Protein AF-A0A147K2P2-F1 (afdb_monomer_lite)

Structure (mmCIF, N/CA/C/O backbone):
data_AF-A0A147K2P2-F1
#
_entry.id   AF-A0A147K2P2-F1
#
loop_
_atom_site.group_PDB
_atom_site.id
_atom_site.type_symbol
_atom_site.label_atom_id
_atom_site.label_alt_id
_atom_site.label_comp_id
_atom_site.label_asym_id
_atom_site.label_entity_id
_atom_site.label_seq_id
_atom_site.pdbx_PDB_ins_code
_atom_site.Cartn_x
_atom_site.Cartn_y
_atom_site.Cartn_z
_atom_site.occupancy
_atom_site.B_iso_or_equiv
_atom_site.auth_seq_id
_atom_site.auth_comp_id
_atom_site.auth_asym_id
_atom_site.auth_atom_id
_atom_site.pdbx_PDB_model_num
ATOM 1 N N . MET A 1 1 ? -2.703 -4.559 13.670 1.00 91.62 1 MET A N 1
ATOM 2 C CA . MET A 1 1 ? -3.648 -3.612 13.045 1.00 91.62 1 MET A CA 1
ATOM 3 C C . MET A 1 1 ? -5.080 -3.938 13.445 1.00 91.62 1 MET A C 1
ATOM 5 O O . MET A 1 1 ? -5.381 -5.115 13.618 1.00 91.62 1 MET A O 1
ATOM 9 N N . LYS A 1 2 ? -5.948 -2.932 13.626 1.00 92.00 2 LYS A N 1
ATOM 10 C CA . LYS A 1 2 ? -7.383 -3.145 13.898 1.00 92.00 2 LYS A CA 1
ATOM 11 C C . LYS A 1 2 ? -8.126 -3.531 12.617 1.00 92.00 2 LYS A C 1
ATOM 13 O O . LYS A 1 2 ? -7.766 -3.086 11.534 1.00 92.00 2 LYS A O 1
ATOM 18 N N . GLU A 1 3 ? -9.226 -4.269 12.741 1.00 92.06 3 GLU A N 1
ATOM 19 C CA . GLU A 1 3 ? -10.027 -4.700 11.584 1.00 92.06 3 GLU A CA 1
ATOM 20 C C . GLU A 1 3 ? -10.517 -3.523 10.725 1.00 92.06 3 GLU A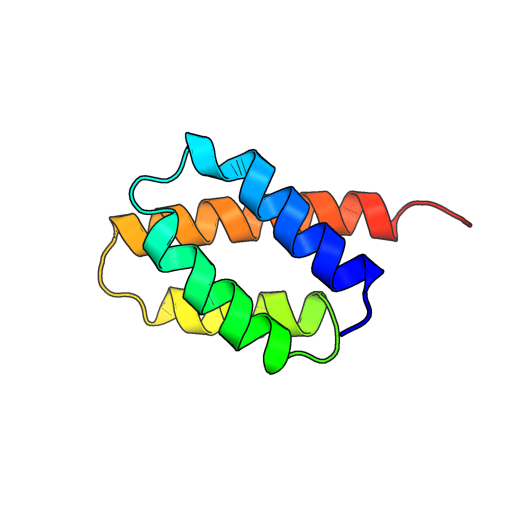 C 1
ATOM 22 O O . GLU A 1 3 ? -10.422 -3.567 9.502 1.00 92.06 3 GLU A O 1
ATOM 27 N N . VAL A 1 4 ? -10.961 -2.430 11.354 1.00 92.56 4 VAL A N 1
ATOM 28 C CA . VAL A 1 4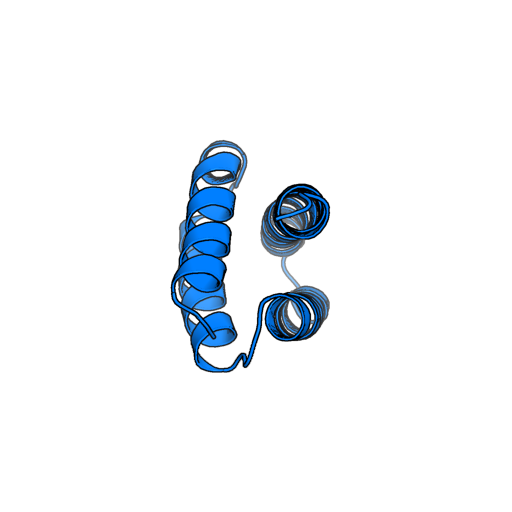 ? -11.410 -1.211 10.653 1.00 92.56 4 VAL A CA 1
ATOM 29 C C . VAL A 1 4 ? -10.308 -0.556 9.814 1.00 92.56 4 VAL A C 1
ATOM 31 O O . VAL A 1 4 ? -10.575 -0.026 8.740 1.00 92.56 4 VAL A O 1
ATOM 34 N N . GLU A 1 5 ? -9.062 -0.627 10.277 1.00 94.06 5 GLU A N 1
ATOM 35 C CA . GLU A 1 5 ? -7.889 -0.100 9.576 1.00 94.06 5 GLU A CA 1
ATOM 36 C C . GLU A 1 5 ? -7.513 -1.002 8.397 1.00 94.06 5 GLU A C 1
ATOM 38 O O . GLU A 1 5 ? -7.281 -0.526 7.286 1.00 94.06 5 GLU A O 1
ATOM 43 N N . THR A 1 6 ? -7.518 -2.319 8.616 1.00 94.94 6 THR A N 1
ATOM 44 C CA . THR A 1 6 ? -7.291 -3.307 7.557 1.00 94.94 6 THR A CA 1
ATOM 45 C C . THR A 1 6 ? -8.366 -3.210 6.475 1.00 94.94 6 THR A C 1
ATOM 47 O O . THR A 1 6 ? -8.050 -3.237 5.288 1.00 94.94 6 THR A O 1
ATOM 50 N N . LYS A 1 7 ? -9.630 -3.018 6.862 1.00 96.31 7 LYS A N 1
ATOM 51 C CA . LYS A 1 7 ? -10.741 -2.810 5.931 1.00 96.31 7 LYS A CA 1
ATOM 52 C C . LYS A 1 7 ? -10.533 -1.562 5.074 1.00 96.31 7 LYS A C 1
ATOM 54 O O . LYS A 1 7 ? -10.662 -1.650 3.857 1.00 96.31 7 LYS A O 1
ATOM 59 N N . LEU A 1 8 ? -10.134 -0.441 5.677 1.00 96.81 8 LEU A N 1
ATOM 60 C CA . LEU A 1 8 ? -9.827 0.790 4.945 1.00 96.81 8 LEU A CA 1
ATOM 61 C C . LEU A 1 8 ? -8.741 0.576 3.881 1.00 96.81 8 LEU A C 1
ATOM 63 O O . LEU A 1 8 ? -8.872 1.062 2.756 1.00 96.81 8 LEU A O 1
ATOM 67 N N . ILE A 1 9 ? -7.675 -0.150 4.223 1.00 97.62 9 ILE A N 1
ATOM 68 C CA . ILE A 1 9 ? -6.587 -0.482 3.293 1.00 97.62 9 ILE A CA 1
ATOM 69 C C . ILE A 1 9 ? -7.125 -1.244 2.075 1.00 97.62 9 ILE A C 1
ATOM 71 O O . ILE A 1 9 ? -6.840 -0.868 0.937 1.00 97.62 9 ILE A O 1
ATOM 75 N N . TRP A 1 10 ? -7.944 -2.272 2.300 1.00 97.88 10 TRP A N 1
ATOM 76 C CA . TRP A 1 10 ? -8.505 -3.095 1.226 1.00 97.88 10 TRP A CA 1
ATOM 77 C C . TRP A 1 10 ? -9.562 -2.379 0.384 1.00 97.88 10 TRP A C 1
ATOM 79 O O . TRP A 1 10 ? -9.594 -2.551 -0.836 1.00 97.88 10 TRP A O 1
ATOM 89 N N . GLU A 1 11 ? -10.396 -1.544 1.000 1.00 97.75 11 GLU A N 1
ATOM 90 C CA . GLU A 1 11 ? -11.346 -0.687 0.283 1.00 97.75 11 GLU A CA 1
ATOM 91 C C . GLU A 1 11 ? -10.609 0.321 -0.603 1.00 97.75 11 GLU A C 1
ATOM 93 O O . GLU A 1 11 ? -10.951 0.493 -1.774 1.00 97.75 11 GLU A O 1
ATOM 98 N N . THR A 1 12 ? -9.536 0.921 -0.080 1.00 98.00 12 THR A N 1
ATOM 99 C CA . THR A 1 12 ? -8.672 1.820 -0.851 1.00 98.00 12 THR A CA 1
ATOM 100 C C . THR A 1 12 ? -8.060 1.080 -2.037 1.00 98.00 12 THR A C 1
ATOM 102 O O . THR A 1 12 ? -8.172 1.553 -3.166 1.00 98.00 12 THR A O 1
ATOM 105 N N . PHE A 1 13 ? -7.466 -0.096 -1.813 1.00 98.00 13 PHE A N 1
ATOM 106 C CA . PHE A 1 13 ? -6.890 -0.906 -2.886 1.00 98.00 13 PHE A CA 1
ATOM 107 C C . PHE A 1 13 ? -7.922 -1.236 -3.971 1.00 98.00 13 PHE A C 1
ATOM 109 O O . PHE A 1 13 ? -7.670 -1.010 -5.153 1.00 98.00 13 PHE A O 1
ATOM 116 N N . SER A 1 14 ? -9.118 -1.668 -3.567 1.00 97.81 14 SER A N 1
ATOM 117 C CA . SER A 1 14 ? -10.220 -1.970 -4.487 1.00 97.81 14 SER A CA 1
ATOM 118 C C . SER A 1 14 ? -10.632 -0.748 -5.316 1.00 97.81 14 SER A C 1
ATOM 120 O O . SER A 1 14 ? -10.901 -0.879 -6.507 1.00 97.81 14 SER A O 1
ATOM 122 N N . SER A 1 15 ? -10.632 0.447 -4.714 1.00 97.50 15 SER A N 1
ATOM 123 C CA . SER A 1 15 ? -10.996 1.695 -5.398 1.00 97.50 15 SER A CA 1
ATOM 124 C C . SER A 1 15 ? -9.987 2.138 -6.459 1.00 97.50 15 SER A C 1
ATOM 126 O O . SER A 1 15 ? -10.371 2.787 -7.432 1.00 97.50 15 SER A O 1
ATOM 128 N N . VAL A 1 16 ? -8.707 1.781 -6.292 1.00 97.38 16 VAL A N 1
ATOM 129 C CA . VAL A 1 16 ? -7.648 2.168 -7.232 1.00 97.38 16 VAL A CA 1
ATOM 130 C C . VAL A 1 16 ? -7.305 1.080 -8.242 1.00 97.38 16 VAL A C 1
ATOM 132 O O . VAL A 1 16 ? -6.631 1.372 -9.223 1.00 97.38 16 VAL A O 1
ATOM 135 N N . MET A 1 17 ? -7.774 -0.152 -8.029 1.00 95.62 17 MET A N 1
ATOM 136 C CA . MET A 1 17 ? -7.378 -1.342 -8.788 1.00 95.62 17 MET A CA 1
ATOM 137 C C . MET A 1 17 ? -7.518 -1.175 -10.308 1.00 95.62 17 MET A C 1
ATOM 139 O O . MET A 1 17 ? -6.652 -1.626 -11.048 1.00 95.62 17 MET A O 1
ATOM 143 N N . ALA A 1 18 ? -8.567 -0.486 -10.770 1.00 95.88 18 ALA A N 1
ATOM 144 C CA . ALA A 1 18 ? -8.813 -0.229 -12.193 1.00 95.88 18 ALA A CA 1
ATOM 145 C C . ALA A 1 18 ? -7.785 0.713 -12.853 1.00 95.88 18 ALA A C 1
ATOM 147 O O . ALA A 1 18 ? -7.725 0.785 -14.077 1.00 95.88 18 ALA A O 1
ATOM 148 N N . TYR A 1 19 ? -6.995 1.438 -12.058 1.00 95.06 19 TYR A N 1
ATOM 149 C CA . TYR A 1 19 ? -5.968 2.371 -12.528 1.00 95.06 19 TYR A CA 1
ATOM 150 C C . TYR A 1 19 ? -4.547 1.804 -12.421 1.00 95.06 19 TYR A C 1
ATOM 152 O O . TYR A 1 19 ? -3.603 2.497 -12.793 1.00 95.06 19 TYR A O 1
ATOM 160 N N . LEU A 1 20 ? -4.384 0.592 -11.881 1.00 96.44 20 LEU A N 1
ATOM 161 C CA . LEU A 1 20 ? -3.079 -0.045 -11.708 1.00 96.44 20 LEU A CA 1
ATOM 162 C C . LEU A 1 20 ? -2.752 -0.906 -12.928 1.00 96.44 20 LEU A C 1
ATOM 164 O O . LEU A 1 20 ? -3.615 -1.628 -13.429 1.00 96.44 20 LEU A O 1
ATOM 168 N N . ALA A 1 21 ? -1.499 -0.874 -13.374 1.00 97.12 21 ALA A N 1
ATOM 169 C CA . ALA A 1 21 ? -1.023 -1.768 -14.427 1.00 97.12 21 ALA A CA 1
ATOM 170 C C . ALA A 1 21 ? -0.847 -3.210 -13.915 1.00 97.12 21 ALA A C 1
ATOM 172 O O . ALA A 1 21 ? -1.164 -4.167 -14.621 1.00 97.12 21 ALA A O 1
ATOM 173 N N . TYR A 1 22 ? -0.379 -3.361 -12.673 1.00 95.00 22 TYR A N 1
ATOM 174 C CA . TYR A 1 22 ? -0.073 -4.639 -12.031 1.00 95.00 22 TYR A CA 1
ATOM 175 C C . TYR A 1 22 ? -0.691 -4.739 -10.622 1.00 95.00 22 TYR A C 1
ATOM 177 O O . TYR A 1 22 ? 0.022 -4.886 -9.624 1.00 95.00 22 TYR A O 1
ATOM 185 N N . PRO A 1 23 ? -2.031 -4.695 -10.486 1.00 94.38 23 PRO A N 1
ATOM 186 C CA . PRO A 1 23 ? -2.694 -4.790 -9.182 1.00 94.38 23 PRO A CA 1
ATOM 187 C C . PRO A 1 23 ? -2.353 -6.085 -8.424 1.00 94.38 23 PRO A C 1
ATOM 189 O O . PRO A 1 23 ? -2.276 -6.085 -7.194 1.00 94.38 23 PRO A O 1
ATOM 192 N N . GLN A 1 24 ? -2.100 -7.184 -9.137 1.00 94.88 24 GLN A N 1
ATOM 193 C CA . GLN A 1 24 ? -1.696 -8.461 -8.546 1.00 94.88 24 GLN A CA 1
ATOM 194 C C . GLN A 1 24 ? -0.335 -8.412 -7.837 1.00 94.88 24 GLN A C 1
ATOM 196 O O . GLN A 1 24 ? -0.117 -9.211 -6.934 1.00 94.88 24 GLN A O 1
ATOM 201 N N . ASP A 1 25 ? 0.544 -7.470 -8.188 1.00 92.81 25 ASP A N 1
ATOM 202 C CA . ASP A 1 25 ? 1.858 -7.316 -7.549 1.00 92.81 25 ASP A CA 1
ATOM 203 C C . ASP A 1 25 ? 1.752 -6.491 -6.256 1.00 92.81 25 ASP A C 1
ATOM 205 O O . ASP A 1 25 ? 2.523 -6.664 -5.313 1.00 92.81 25 ASP A O 1
ATOM 209 N N . ILE A 1 26 ? 0.744 -5.620 -6.178 1.00 94.44 26 ILE A N 1
ATOM 210 C CA . ILE A 1 26 ? 0.476 -4.756 -5.023 1.00 94.44 26 ILE A CA 1
ATOM 211 C C . ILE A 1 26 ? -0.178 -5.554 -3.894 1.00 94.44 26 ILE A C 1
ATOM 213 O O . ILE A 1 26 ? 0.123 -5.338 -2.721 1.00 94.44 26 ILE A O 1
ATOM 217 N N . LYS A 1 27 ? -1.073 -6.488 -4.228 1.00 94.75 27 LYS A N 1
ATOM 218 C CA . LYS A 1 27 ? -1.851 -7.247 -3.242 1.00 94.75 27 LYS A CA 1
ATOM 219 C C . LYS A 1 27 ? -0.975 -8.015 -2.225 1.00 94.75 27 LYS A C 1
ATOM 221 O O . LYS A 1 27 ? -1.185 -7.810 -1.029 1.00 94.75 27 LYS A O 1
ATOM 226 N N . PRO A 1 28 ? 0.024 -8.824 -2.632 1.00 95.00 28 PRO A N 1
ATOM 227 C CA . PRO A 1 28 ? 0.916 -9.508 -1.693 1.00 95.00 28 PRO A CA 1
ATOM 228 C C . PRO A 1 28 ? 1.721 -8.534 -0.833 1.00 95.00 28 PRO A C 1
ATOM 230 O O . PRO A 1 28 ? 1.991 -8.803 0.337 1.00 95.00 28 PRO A O 1
ATOM 233 N N . LEU A 1 29 ? 2.091 -7.383 -1.403 1.00 94.50 29 LEU A N 1
ATOM 234 C CA . LEU A 1 29 ? 2.798 -6.345 -0.668 1.00 94.50 29 LEU A CA 1
ATOM 235 C C . LEU A 1 29 ? 1.909 -5.752 0.434 1.00 94.50 29 LEU A C 1
ATOM 237 O O . LEU A 1 29 ? 2.358 -5.619 1.569 1.00 94.50 29 LEU A O 1
ATOM 241 N N . ILE A 1 30 ? 0.638 -5.471 0.132 1.00 96.19 30 ILE A N 1
ATOM 242 C CA . ILE A 1 30 ? -0.349 -5.029 1.123 1.00 96.19 30 ILE A CA 1
ATOM 243 C C . ILE A 1 30 ? -0.518 -6.077 2.228 1.00 96.19 30 ILE A C 1
ATOM 245 O O . ILE A 1 30 ? -0.443 -5.718 3.401 1.00 96.19 30 ILE A O 1
ATOM 249 N N . GLU A 1 31 ? -0.716 -7.352 1.878 1.00 95.75 31 GLU A N 1
ATOM 250 C CA . GLU A 1 31 ? -0.893 -8.445 2.850 1.00 95.75 31 GLU A CA 1
ATOM 251 C C . GLU A 1 31 ? 0.291 -8.535 3.812 1.00 95.75 31 GLU A C 1
ATOM 253 O O . GLU A 1 31 ? 0.111 -8.520 5.034 1.00 95.75 31 GLU A O 1
ATOM 258 N N . LYS A 1 32 ? 1.509 -8.555 3.260 1.00 95.62 32 LYS A N 1
ATOM 259 C CA . LYS A 1 32 ? 2.741 -8.608 4.044 1.00 95.62 32 LYS A CA 1
ATOM 260 C C . LYS A 1 32 ? 2.870 -7.393 4.960 1.00 95.62 32 LYS A C 1
ATOM 262 O O . LYS A 1 32 ? 3.027 -7.546 6.169 1.00 95.62 32 LYS A O 1
ATOM 267 N N . THR A 1 33 ? 2.787 -6.181 4.409 1.00 96.06 33 THR A N 1
ATOM 268 C CA . THR A 1 33 ? 2.987 -4.960 5.196 1.00 96.06 33 THR A CA 1
ATOM 269 C C . THR A 1 33 ? 1.899 -4.792 6.256 1.00 96.06 33 THR A C 1
ATOM 271 O O . THR A 1 33 ? 2.209 -4.404 7.378 1.00 96.06 33 THR A O 1
ATOM 274 N N . ALA A 1 34 ? 0.642 -5.133 5.960 1.00 95.25 34 ALA A N 1
ATOM 275 C CA . ALA A 1 34 ? -0.449 -5.070 6.932 1.00 95.25 34 ALA A CA 1
ATOM 276 C C . ALA A 1 34 ? -0.245 -6.050 8.096 1.00 95.25 34 ALA A C 1
ATOM 278 O O . ALA A 1 34 ? -0.458 -5.665 9.248 1.00 95.25 34 ALA A O 1
ATOM 279 N N . GLY A 1 35 ? 0.220 -7.274 7.817 1.00 94.31 35 GLY A N 1
ATOM 280 C CA . GLY A 1 35 ? 0.561 -8.264 8.844 1.00 94.31 35 GLY A CA 1
ATOM 281 C C . GLY A 1 35 ? 1.723 -7.831 9.744 1.00 94.31 35 GLY A C 1
ATOM 282 O O . GLY A 1 35 ? 1.745 -8.143 10.932 1.00 94.31 35 GLY A O 1
ATOM 283 N N . GLU A 1 36 ? 2.660 -7.051 9.206 1.00 95.19 36 GLU A N 1
ATOM 284 C CA . GLU A 1 36 ? 3.795 -6.507 9.954 1.00 95.19 36 GLU A CA 1
ATOM 285 C C . GLU A 1 36 ? 3.474 -5.186 10.679 1.00 95.19 36 GLU A C 1
ATOM 287 O O . GLU A 1 36 ? 4.320 -4.678 11.423 1.00 95.19 36 GLU A O 1
ATOM 292 N N . SER A 1 37 ? 2.299 -4.590 10.461 1.00 96.75 37 SER A N 1
ATOM 293 C CA . SER A 1 37 ? 1.980 -3.239 10.927 1.00 96.75 37 SER A CA 1
ATOM 294 C C . SER A 1 37 ? 1.024 -3.183 12.115 1.00 96.75 37 SER A C 1
ATOM 296 O O . SER A 1 37 ? 0.029 -3.904 12.234 1.00 96.75 37 SER A O 1
ATOM 298 N N . GLN A 1 38 ? 1.316 -2.250 13.021 1.00 95.31 38 GLN A N 1
ATOM 299 C CA . GLN A 1 38 ? 0.514 -2.044 14.227 1.00 95.31 38 GLN A CA 1
ATOM 300 C C . GLN A 1 38 ? -0.762 -1.235 13.948 1.00 95.31 38 GLN A C 1
ATOM 302 O O . GLN A 1 38 ? -1.809 -1.583 14.493 1.00 95.31 38 GLN A O 1
ATOM 307 N N . ASN A 1 39 ? -0.685 -0.232 13.069 1.00 95.69 39 ASN A N 1
ATOM 308 C CA . ASN A 1 39 ? -1.760 0.684 12.656 1.00 95.69 39 ASN A CA 1
ATOM 309 C C . ASN A 1 39 ? -1.535 1.179 11.207 1.00 95.69 39 ASN A C 1
ATOM 311 O O . ASN A 1 39 ? -0.539 0.803 10.573 1.00 95.69 39 ASN A O 1
ATOM 315 N N . VAL A 1 40 ? -2.449 2.004 10.676 1.00 96.44 40 VAL A N 1
ATOM 316 C CA . VAL A 1 40 ? -2.382 2.516 9.288 1.00 96.44 40 VAL A CA 1
ATOM 317 C C . VAL A 1 40 ? -1.166 3.415 9.064 1.00 96.44 40 VAL A C 1
ATOM 319 O O . VAL A 1 40 ? -0.532 3.323 8.016 1.00 96.44 40 VAL A O 1
ATOM 322 N N . GLU A 1 41 ? -0.786 4.258 10.024 1.00 95.88 41 GLU A N 1
ATOM 323 C CA . GLU A 1 41 ? 0.399 5.111 9.888 1.00 95.88 41 GLU A CA 1
ATOM 324 C C . GLU A 1 41 ? 1.679 4.286 9.753 1.00 95.88 41 GLU A C 1
ATOM 326 O O . GLU A 1 41 ? 2.484 4.524 8.851 1.00 95.88 41 GLU A O 1
ATOM 331 N N . ASN A 1 42 ? 1.844 3.269 10.604 1.00 97.12 42 ASN A N 1
ATOM 332 C CA . ASN A 1 42 ? 2.975 2.356 10.522 1.00 97.12 42 ASN A CA 1
ATOM 333 C C . ASN A 1 42 ? 2.985 1.586 9.195 1.00 97.12 42 ASN A C 1
ATOM 335 O O .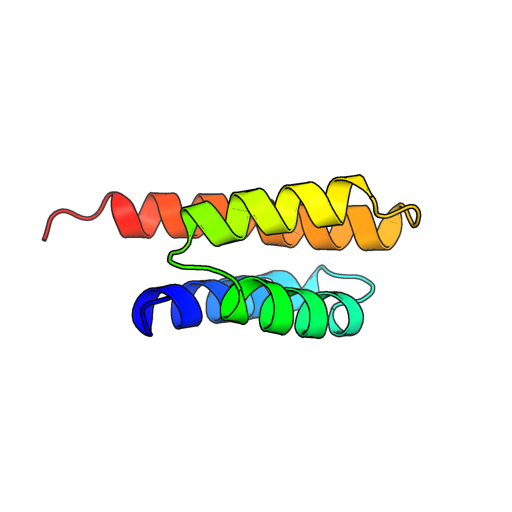 ASN A 1 42 ? 4.055 1.392 8.620 1.00 97.12 42 ASN A O 1
ATOM 339 N N . PHE A 1 43 ? 1.812 1.190 8.696 1.00 97.94 43 PHE A N 1
ATOM 340 C CA . PHE A 1 43 ? 1.677 0.598 7.368 1.00 97.94 43 PHE A CA 1
ATOM 341 C C . PHE A 1 43 ? 2.161 1.553 6.278 1.00 97.94 43 PHE A C 1
ATOM 343 O O . PHE A 1 43 ? 3.001 1.167 5.473 1.00 97.94 43 PHE A O 1
ATOM 350 N N . MET A 1 44 ? 1.692 2.804 6.268 1.00 97.69 44 MET A N 1
ATOM 351 C CA . MET A 1 44 ? 2.061 3.786 5.245 1.00 97.69 44 MET A CA 1
ATOM 352 C C . MET A 1 44 ? 3.568 4.053 5.213 1.00 97.69 44 MET A C 1
ATOM 354 O O . MET A 1 44 ? 4.141 4.140 4.127 1.00 97.69 44 MET A O 1
ATOM 358 N N . GLU A 1 45 ? 4.221 4.152 6.373 1.00 97.06 45 GLU A N 1
ATOM 359 C CA . GLU A 1 45 ? 5.674 4.347 6.439 1.00 97.06 45 GLU A CA 1
ATOM 360 C C . GLU A 1 45 ? 6.445 3.117 5.943 1.00 97.06 45 GLU A C 1
ATOM 362 O O . GLU A 1 45 ? 7.338 3.253 5.104 1.00 97.06 45 GLU A O 1
ATOM 367 N N . LYS A 1 46 ? 6.071 1.903 6.372 1.00 97.00 46 LYS A N 1
ATOM 368 C CA . LYS A 1 46 ? 6.705 0.669 5.873 1.00 97.00 46 LYS A CA 1
ATOM 369 C C . LYS A 1 46 ? 6.500 0.490 4.371 1.00 97.00 46 LYS A C 1
ATOM 371 O O . LYS A 1 46 ? 7.457 0.229 3.648 1.00 97.00 46 LYS A O 1
ATOM 376 N N . PHE A 1 47 ? 5.276 0.698 3.895 1.00 96.81 47 PHE A N 1
ATOM 377 C CA . PHE A 1 47 ? 4.923 0.575 2.485 1.00 96.81 47 PHE A CA 1
ATOM 378 C C . PHE A 1 47 ? 5.710 1.580 1.635 1.00 96.81 47 PHE A C 1
ATOM 380 O O . PHE A 1 4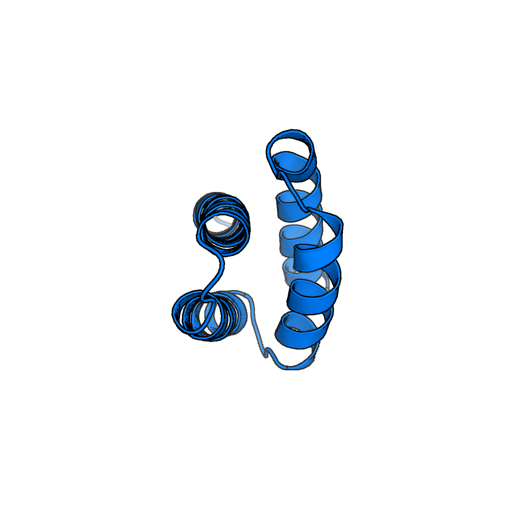7 ? 6.283 1.219 0.610 1.00 96.81 47 PHE A O 1
ATOM 387 N N . LYS A 1 48 ? 5.836 2.832 2.096 1.00 96.50 48 LYS A N 1
ATOM 388 C CA . LYS A 1 48 ? 6.663 3.866 1.454 1.00 96.50 48 LYS A CA 1
ATOM 389 C C . LYS A 1 48 ? 8.133 3.453 1.334 1.00 96.50 48 LYS A C 1
ATOM 391 O O . LYS A 1 48 ? 8.731 3.703 0.288 1.00 96.50 48 LYS A O 1
ATOM 396 N N . LEU A 1 49 ? 8.708 2.832 2.367 1.00 95.44 49 LEU A N 1
ATOM 397 C CA . LEU A 1 49 ? 10.080 2.313 2.317 1.00 95.44 49 LEU A CA 1
ATOM 398 C C . LEU A 1 49 ? 10.218 1.182 1.293 1.00 95.44 49 LEU A C 1
ATOM 400 O O . LEU A 1 49 ? 11.180 1.178 0.530 1.00 95.44 49 LEU A O 1
ATOM 404 N N . THR A 1 50 ? 9.244 0.272 1.212 1.00 92.81 50 THR A N 1
ATOM 405 C CA . THR A 1 50 ? 9.265 -0.792 0.199 1.00 92.81 50 THR A CA 1
ATOM 406 C C . THR A 1 50 ? 9.175 -0.235 -1.222 1.00 92.81 50 THR A C 1
ATOM 408 O O . THR A 1 50 ? 9.957 -0.632 -2.078 1.00 92.81 50 THR A O 1
ATOM 411 N N . ILE A 1 51 ? 8.311 0.757 -1.467 1.00 92.88 51 ILE A N 1
ATOM 412 C CA . ILE A 1 51 ? 8.214 1.436 -2.773 1.00 92.88 51 ILE A CA 1
ATOM 413 C C . ILE A 1 51 ? 9.520 2.143 -3.151 1.00 92.88 51 ILE A C 1
ATOM 415 O O . ILE A 1 51 ? 9.867 2.243 -4.328 1.00 92.88 51 ILE A O 1
ATOM 419 N N . ALA A 1 52 ? 10.236 2.703 -2.173 1.00 91.62 52 ALA A N 1
ATOM 420 C CA . ALA A 1 52 ? 11.487 3.402 -2.441 1.00 91.62 52 ALA A CA 1
ATOM 421 C C . ALA A 1 52 ? 12.546 2.464 -3.043 1.00 91.62 52 ALA A C 1
ATOM 423 O O . ALA A 1 52 ? 13.297 2.916 -3.909 1.00 91.62 52 ALA A O 1
ATOM 424 N N . ALA A 1 53 ? 12.538 1.192 -2.630 1.00 92.19 53 ALA A N 1
ATOM 425 C CA . ALA A 1 53 ? 13.420 0.131 -3.109 1.00 92.19 53 ALA A CA 1
ATOM 426 C C . ALA A 1 53 ? 12.948 -0.554 -4.409 1.00 92.19 53 ALA A C 1
ATOM 428 O O . ALA A 1 53 ? 13.687 -1.365 -4.952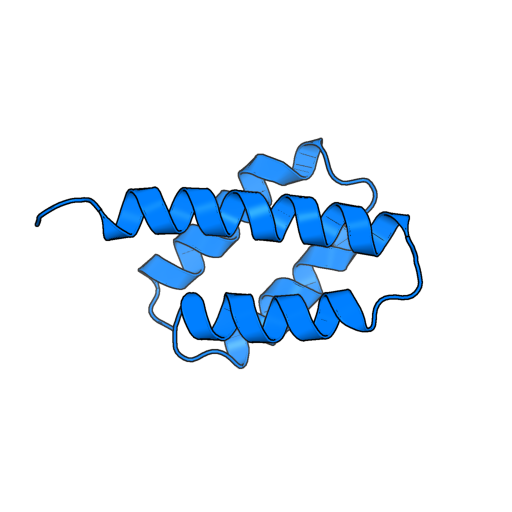 1.00 92.19 53 ALA A O 1
ATOM 429 N N . GLU A 1 54 ? 11.748 -0.243 -4.913 1.00 93.12 54 GLU A N 1
ATOM 430 C CA . GLU A 1 54 ? 11.260 -0.765 -6.195 1.00 93.12 54 GLU A CA 1
ATOM 431 C C . GLU A 1 54 ? 12.010 -0.107 -7.365 1.00 93.12 54 GLU A C 1
ATOM 433 O O . GLU A 1 54 ? 12.076 1.132 -7.464 1.00 93.12 54 GLU A O 1
ATOM 438 N N . GLU A 1 55 ? 12.562 -0.951 -8.238 1.00 94.50 55 GLU A N 1
ATOM 439 C CA . GLU A 1 55 ? 13.325 -0.560 -9.426 1.00 94.50 55 GLU A CA 1
ATOM 440 C C . GLU A 1 55 ? 12.417 -0.397 -10.647 1.00 94.50 55 GLU A C 1
ATOM 442 O O . GLU A 1 55 ? 12.678 0.465 -11.490 1.00 94.50 55 GLU A O 1
ATOM 447 N N . ASP A 1 56 ? 11.324 -1.165 -10.728 1.00 95.88 56 ASP A N 1
ATOM 448 C CA . ASP A 1 56 ? 10.375 -1.058 -11.830 1.00 95.88 56 ASP A CA 1
ATOM 449 C C . ASP A 1 56 ? 9.559 0.247 -11.706 1.00 95.88 56 ASP A C 1
ATOM 451 O O . ASP A 1 56 ? 8.779 0.423 -10.758 1.00 95.88 56 ASP A O 1
ATOM 455 N N . PRO A 1 57 ? 9.684 1.188 -12.662 1.00 95.31 57 PRO A N 1
ATOM 456 C CA . PRO A 1 57 ? 9.012 2.481 -12.579 1.00 95.31 57 PRO A CA 1
ATOM 457 C C . PRO A 1 57 ? 7.482 2.369 -12.646 1.00 95.31 57 PRO A C 1
ATOM 459 O O . PRO A 1 57 ? 6.782 3.217 -12.082 1.00 95.31 57 PRO A O 1
ATOM 462 N N . THR A 1 58 ? 6.950 1.331 -13.293 1.00 96.00 58 THR A N 1
ATOM 463 C CA . THR A 1 58 ? 5.509 1.084 -13.401 1.00 96.00 58 THR A CA 1
ATOM 464 C C . THR A 1 58 ? 4.969 0.568 -12.077 1.00 96.00 58 THR A C 1
ATOM 466 O O . THR A 1 58 ? 4.043 1.162 -11.527 1.00 96.00 58 THR A O 1
ATOM 469 N N . LYS A 1 59 ? 5.610 -0.450 -11.489 1.00 95.25 59 LYS A N 1
ATOM 470 C CA . LYS A 1 59 ? 5.225 -0.974 -10.164 1.00 95.25 59 LYS A CA 1
ATOM 471 C C . LYS A 1 59 ? 5.346 0.092 -9.081 1.00 95.25 59 LYS A C 1
ATOM 473 O O . LYS A 1 59 ? 4.459 0.252 -8.241 1.00 95.25 59 LYS A O 1
ATOM 478 N N . LYS A 1 60 ? 6.404 0.904 -9.148 1.00 96.19 60 LYS A N 1
ATOM 479 C CA . LYS A 1 60 ? 6.591 2.059 -8.265 1.00 96.19 60 LYS A CA 1
ATOM 480 C C . LYS A 1 60 ? 5.467 3.082 -8.413 1.00 96.19 60 LYS A C 1
ATOM 482 O O . LYS A 1 60 ? 5.039 3.670 -7.419 1.00 96.19 60 LYS A O 1
ATOM 487 N N . THR A 1 61 ? 4.991 3.315 -9.634 1.00 96.94 61 THR A N 1
ATOM 488 C CA . THR A 1 61 ? 3.871 4.224 -9.906 1.00 96.94 61 THR A CA 1
ATOM 489 C C . THR A 1 61 ? 2.563 3.669 -9.353 1.00 96.94 61 THR A C 1
ATOM 491 O O . THR A 1 61 ? 1.899 4.378 -8.596 1.00 96.94 61 THR A O 1
ATOM 494 N N . ASP A 1 62 ? 2.246 2.403 -9.623 1.00 97.44 62 ASP A N 1
ATOM 495 C CA . ASP A 1 62 ? 1.058 1.727 -9.088 1.00 97.44 62 ASP A CA 1
ATOM 496 C C . ASP A 1 62 ? 1.009 1.808 -7.557 1.00 97.44 62 ASP A C 1
ATOM 498 O O . ASP A 1 62 ? 0.002 2.194 -6.955 1.00 97.44 62 ASP A O 1
ATOM 502 N N . ALA A 1 63 ? 2.137 1.532 -6.905 1.00 96.56 63 ALA A N 1
ATOM 503 C CA . ALA A 1 63 ? 2.217 1.548 -5.454 1.00 96.56 63 ALA A CA 1
ATOM 504 C C . ALA A 1 63 ? 2.090 2.967 -4.875 1.00 96.56 63 ALA A C 1
ATOM 506 O O . ALA A 1 63 ? 1.503 3.155 -3.806 1.00 96.56 63 ALA A O 1
ATOM 507 N N . ARG A 1 64 ? 2.563 3.993 -5.596 1.00 97.00 64 ARG A N 1
ATOM 508 C CA . ARG A 1 64 ? 2.342 5.405 -5.233 1.00 97.00 64 ARG A CA 1
ATOM 509 C C . ARG A 1 64 ? 0.886 5.824 -5.410 1.00 97.00 64 ARG A C 1
ATOM 511 O O . ARG A 1 64 ? 0.403 6.579 -4.569 1.00 97.00 64 ARG A O 1
ATOM 518 N N . ILE A 1 65 ? 0.193 5.357 -6.453 1.00 97.62 65 ILE A N 1
ATOM 519 C CA . ILE A 1 65 ? -1.246 5.609 -6.649 1.00 97.62 65 ILE A CA 1
ATOM 520 C C . ILE A 1 65 ? -2.016 5.096 -5.432 1.00 97.62 65 ILE A C 1
ATOM 522 O O . ILE A 1 65 ? -2.730 5.867 -4.787 1.00 97.62 65 ILE A O 1
ATOM 526 N N . PHE A 1 66 ? -1.791 3.834 -5.063 1.00 98.19 66 PHE A N 1
ATOM 527 C CA . PHE A 1 66 ? -2.405 3.236 -3.882 1.00 98.19 66 PHE A CA 1
ATOM 528 C C . PHE A 1 66 ? -2.065 4.000 -2.590 1.00 98.19 66 PHE A C 1
ATOM 530 O O . PHE A 1 66 ? -2.974 4.391 -1.858 1.00 98.19 66 PHE A O 1
ATOM 537 N N . LEU A 1 67 ? -0.782 4.278 -2.323 1.00 97.81 67 LEU A N 1
ATOM 538 C CA . LEU A 1 67 ? -0.360 4.973 -1.100 1.00 97.81 67 LEU A CA 1
ATOM 539 C C . LEU A 1 67 ? -0.978 6.377 -0.984 1.00 97.81 67 LEU A C 1
ATOM 541 O O . LEU A 1 67 ? -1.344 6.816 0.109 1.00 97.81 67 LEU A O 1
ATOM 545 N N . ASN A 1 68 ? -1.096 7.092 -2.103 1.00 97.94 68 ASN A N 1
ATOM 546 C CA . ASN A 1 68 ? -1.689 8.423 -2.129 1.00 97.94 68 ASN A CA 1
ATOM 547 C C . ASN A 1 68 ? -3.190 8.386 -1.833 1.00 97.94 68 ASN A C 1
ATOM 549 O O . ASN A 1 68 ? -3.663 9.220 -1.056 1.00 97.94 68 ASN A O 1
ATOM 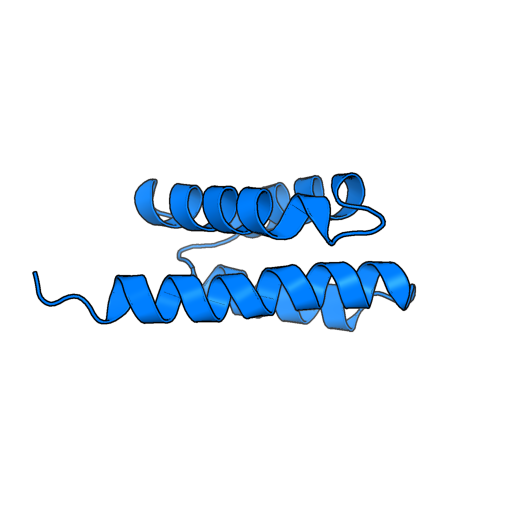553 N N . GLU A 1 69 ? -3.934 7.439 -2.410 1.00 98.06 69 GLU A N 1
ATOM 554 C CA . GLU A 1 69 ? -5.359 7.310 -2.096 1.00 98.06 69 GLU A CA 1
ATOM 555 C C . GLU A 1 69 ? -5.570 6.826 -0.659 1.00 98.06 69 GLU A C 1
ATOM 557 O O . GLU A 1 69 ? -6.440 7.357 0.027 1.00 98.06 69 GLU A O 1
ATOM 562 N N . LEU A 1 70 ? -4.710 5.942 -0.139 1.00 97.75 70 LEU A N 1
ATOM 563 C CA . LEU A 1 70 ? -4.781 5.513 1.260 1.00 97.75 70 LEU A CA 1
ATOM 564 C C . LEU A 1 70 ? -4.596 6.694 2.214 1.00 97.75 70 LEU A C 1
ATOM 566 O O . LEU A 1 70 ? -5.371 6.855 3.153 1.00 97.75 70 LEU A O 1
ATOM 570 N N . ARG A 1 71 ? -3.616 7.568 1.950 1.00 97.00 71 ARG A N 1
ATOM 571 C CA . ARG A 1 71 ? -3.401 8.781 2.753 1.00 97.00 71 ARG A CA 1
ATOM 572 C C . ARG A 1 71 ? -4.635 9.688 2.749 1.00 97.00 71 ARG A C 1
ATOM 574 O O . ARG A 1 71 ? -4.987 10.248 3.786 1.00 97.00 71 ARG A O 1
ATOM 581 N N . ARG A 1 72 ? -5.305 9.830 1.600 1.00 96.56 72 ARG A N 1
ATOM 582 C CA . ARG A 1 72 ? -6.547 10.612 1.479 1.00 96.56 72 ARG A CA 1
ATOM 583 C C . ARG A 1 72 ? -7.697 9.960 2.242 1.00 96.56 72 ARG A C 1
ATOM 585 O O . ARG A 1 72 ? -8.402 10.648 2.978 1.00 96.56 72 ARG A O 1
ATOM 592 N N . ALA A 1 73 ? -7.880 8.653 2.083 1.00 95.75 73 ALA A N 1
ATOM 593 C CA . ALA A 1 73 ? -8.922 7.888 2.753 1.00 95.75 73 ALA A CA 1
ATOM 594 C C . ALA A 1 73 ? -8.744 7.907 4.277 1.00 95.75 73 ALA A C 1
ATOM 596 O O . ALA A 1 73 ? -9.708 8.166 4.997 1.00 95.75 73 ALA A O 1
ATOM 597 N N . TRP A 1 74 ? -7.506 7.750 4.754 1.00 94.88 74 TRP A N 1
ATOM 598 C CA . TRP A 1 74 ? -7.160 7.864 6.168 1.00 94.88 74 TRP A CA 1
ATOM 599 C C . TRP A 1 74 ? -7.462 9.251 6.720 1.00 94.88 74 TRP A C 1
ATOM 601 O O . TRP A 1 74 ? -8.180 9.351 7.706 1.00 94.88 74 TRP A O 1
ATOM 611 N N . GLY A 1 75 ? -7.026 10.317 6.038 1.00 93.75 75 GLY A N 1
ATOM 612 C CA . GLY A 1 75 ? -7.329 11.690 6.451 1.00 93.75 75 GLY A CA 1
ATOM 613 C C . GLY A 1 75 ? -8.832 11.956 6.591 1.00 93.75 75 GLY A C 1
ATOM 614 O O . GLY A 1 75 ? -9.265 12.608 7.539 1.00 93.75 75 GLY A O 1
ATOM 615 N N . ARG A 1 76 ? -9.659 11.409 5.687 1.00 92.38 76 ARG A N 1
ATOM 616 C CA . ARG A 1 76 ? -11.129 11.497 5.791 1.00 92.38 76 ARG A CA 1
ATOM 617 C C . ARG A 1 76 ? -11.688 10.704 6.975 1.00 92.38 76 ARG A C 1
ATOM 619 O O . ARG A 1 76 ? -12.638 11.161 7.605 1.00 92.38 76 ARG A O 1
ATOM 626 N N . ALA A 1 77 ? -11.140 9.524 7.256 1.00 88.00 77 ALA A N 1
ATOM 627 C CA . ALA A 1 77 ? -11.586 8.662 8.348 1.00 88.00 77 ALA A CA 1
ATOM 628 C C . ALA A 1 77 ? -11.173 9.206 9.726 1.00 88.00 77 ALA A C 1
ATOM 630 O O . ALA A 1 77 ? -11.979 9.178 10.652 1.00 88.00 77 ALA A O 1
ATOM 631 N N . SER A 1 78 ? -9.962 9.753 9.843 1.00 80.75 78 SER A N 1
ATOM 632 C CA . SER A 1 78 ? -9.408 10.306 11.083 1.00 80.75 78 SER A CA 1
ATOM 633 C C . SER A 1 78 ? -9.995 11.668 11.464 1.00 80.75 78 SER A C 1
ATOM 635 O O . SER A 1 78 ? -9.903 12.066 12.620 1.00 80.75 78 SER A O 1
ATOM 637 N N . SER A 1 79 ? -10.580 12.398 10.506 1.00 71.56 79 SER A N 1
ATOM 638 C CA . SER A 1 79 ? -11.139 13.742 10.728 1.00 71.56 79 SER A CA 1
ATOM 639 C C . SER A 1 79 ? -12.622 13.742 11.114 1.00 71.56 79 SER A C 1
ATOM 641 O O . SER A 1 79 ? -13.191 14.812 11.323 1.00 71.56 79 SER A O 1
ATOM 643 N N . LYS A 1 80 ? -13.284 12.578 11.183 1.00 55.69 80 LYS A N 1
ATOM 644 C CA . LYS A 1 80 ? -14.671 12.495 11.660 1.00 55.69 80 LYS A CA 1
ATOM 645 C C . LYS A 1 80 ? -14.685 12.587 13.193 1.00 55.69 80 LYS A C 1
ATOM 647 O O . LYS A 1 80 ? -14.116 11.699 13.827 1.00 55.69 80 LYS A O 1
ATOM 652 N N . PRO A 1 81 ? -15.322 13.609 13.797 1.00 48.75 81 PRO A N 1
ATOM 653 C CA . PRO A 1 81 ? -15.573 13.596 15.228 1.00 48.75 81 PRO A CA 1
ATOM 654 C C . PRO A 1 81 ? -16.591 12.486 15.513 1.00 48.75 81 PRO A C 1
ATOM 656 O O . PRO A 1 81 ? -17.647 12.436 14.879 1.00 48.75 81 PRO A O 1
ATOM 659 N N . THR A 1 82 ? -16.220 11.559 16.395 1.00 49.56 82 THR A N 1
ATOM 660 C CA . THR A 1 82 ? -17.142 10.621 17.057 1.00 49.56 82 THR A CA 1
ATOM 661 C C . THR A 1 82 ? -18.164 11.362 17.896 1.00 49.56 82 THR A C 1
ATOM 663 O O . THR A 1 82 ? -17.736 12.320 18.582 1.00 49.56 82 THR A O 1
#

Radius of gyration: 12.16 Å; chains: 1; bounding box: 31×23×32 Å

pLDDT: mean 93.51, std 9.0, range [48.75, 98.19]

Foldseek 3Di:
DDPVQLVLLVVLLVVCVVVAPCSVVVVVVSVVLVVVDPGNVSSLVVLVVVLVPDPDVRVSVRSVSSSVSSVVSVVVVVPDDD

Secondary structure (DSSP, 8-state):
--HHHHHHHHHHHHHHGGG-S-HHHHHHHHHHHHHH-SSHHHHHHHHHHHHHT---HHHHHHHHHHHHHHHHHHHHHHTS--

Sequence (82 aa):
MKEVETKLIWETFSSVMAYLAYPQDIKPLIEKTAGESQNVENFMEKFKLTIAAEEDPTKKTDARIFLNELRRAWGRASSKPT